Protein AF-A0A3D2H2Y2-F1 (afdb_monomer_lite)

Sequence (160 aa):
MCLQKIGCVFAGQPSNDTDIKQGVMMSDGAELDCRCKRDLRDRLNIVAAAEAHVVWKNRLGSHVHGVSHEPLGAALLGQDGVCQLGGLINGAAFAIFRDMEEFWQLNEAHQKFHQLASVVIEKLKGGDVSGAEALFENEYSLACRDVIQSLSAINRQLQG

Secondary structure (DSSP, 8-state):
----------------------------TTHHHHHHHHHHHHHS-HHHHHHHHHHHHHHHHHHHTTS--S---TTTSS-TTTSHHHHHHTSGGGGGGTTSHHHHHHHHHHHHHHHHHHHHHHHHHTT-HHHHHHHIIIIIHHHHHHHHHHHHHHHHHTT-

pLDDT: mean 72.52, std 20.53, range [30.39, 97.38]

Radius of gyration: 28.93 Å; chains: 1; bounding box: 55×53×90 Å

Structure (mmCIF, N/CA/C/O backbone):
data_AF-A0A3D2H2Y2-F1
#
_entry.id   AF-A0A3D2H2Y2-F1
#
loop_
_atom_site.group_PDB
_atom_site.id
_atom_site.type_symbol
_atom_site.label_atom_id
_atom_site.label_alt_id
_atom_site.label_comp_id
_atom_site.label_asym_id
_atom_site.label_entity_id
_atom_site.label_seq_id
_atom_site.pdbx_PDB_ins_code
_atom_site.Cartn_x
_atom_site.Cartn_y
_atom_site.Cartn_z
_atom_site.occupancy
_atom_site.B_iso_or_equiv
_atom_site.auth_seq_id
_atom_site.auth_comp_id
_atom_site.auth_asym_id
_atom_site.auth_atom_id
_atom_site.pdbx_PDB_model_num
ATOM 1 N N . MET A 1 1 ? 9.015 -40.739 -64.723 1.00 38.78 1 MET A N 1
ATOM 2 C CA . MET A 1 1 ? 8.799 -39.789 -65.838 1.00 38.78 1 MET A CA 1
ATOM 3 C C . MET A 1 1 ? 9.359 -38.455 -65.353 1.00 38.78 1 MET A C 1
ATOM 5 O O . MET A 1 1 ? 8.806 -37.915 -64.412 1.00 38.78 1 MET A O 1
ATOM 9 N N . CYS A 1 2 ? 10.597 -38.057 -65.681 1.00 34.78 2 CYS A N 1
ATOM 10 C CA . CYS A 1 2 ? 11.064 -37.572 -66.999 1.00 34.78 2 CYS A CA 1
ATOM 11 C C . CYS A 1 2 ? 10.054 -36.593 -67.603 1.00 34.78 2 CYS A C 1
ATOM 13 O O . CYS A 1 2 ? 8.898 -36.966 -67.732 1.00 34.78 2 CYS A O 1
ATOM 15 N N . LEU A 1 3 ? 10.375 -35.402 -68.088 1.00 39.38 3 LEU A N 1
ATOM 16 C CA . LEU A 1 3 ? 11.578 -34.577 -68.263 1.00 39.38 3 LEU A CA 1
ATOM 17 C C . LEU A 1 3 ? 11.005 -33.365 -69.033 1.00 39.38 3 LEU A C 1
ATOM 19 O O . LEU A 1 3 ? 10.163 -33.596 -69.892 1.00 39.38 3 LEU A O 1
ATOM 23 N N . GLN A 1 4 ? 11.454 -32.131 -68.796 1.00 43.22 4 GLN A N 1
ATOM 24 C CA . GLN A 1 4 ? 11.887 -31.253 -69.898 1.00 43.22 4 GLN A CA 1
ATOM 25 C C . GLN A 1 4 ? 12.622 -30.025 -69.335 1.00 43.22 4 GLN A C 1
ATOM 27 O O . GLN A 1 4 ? 12.062 -29.199 -68.621 1.00 43.22 4 GLN A O 1
ATOM 32 N N . LYS A 1 5 ? 13.914 -29.964 -69.669 1.00 48.03 5 LYS A N 1
ATOM 33 C CA . LYS A 1 5 ? 14.848 -28.829 -69.564 1.00 48.03 5 LYS A CA 1
ATOM 34 C C . LYS A 1 5 ? 14.459 -27.737 -70.589 1.00 48.03 5 LYS A C 1
ATOM 36 O O . LYS A 1 5 ? 13.735 -28.038 -71.531 1.00 48.03 5 LYS A O 1
ATOM 41 N N . ILE A 1 6 ? 14.931 -26.490 -70.502 1.00 49.28 6 ILE A N 1
ATOM 42 C CA . ILE A 1 6 ? 16.157 -25.915 -71.129 1.00 49.28 6 ILE A CA 1
ATOM 43 C C . ILE A 1 6 ? 15.984 -24.376 -70.955 1.00 49.28 6 ILE A C 1
ATOM 45 O O . ILE A 1 6 ? 14.861 -23.906 -71.079 1.00 49.28 6 ILE A O 1
ATOM 49 N N . GLY A 1 7 ? 16.972 -23.516 -70.682 1.00 36.88 7 GLY A N 1
ATOM 50 C CA . GLY A 1 7 ? 18.423 -23.672 -70.677 1.00 36.88 7 GLY A CA 1
ATOM 51 C C . GLY A 1 7 ? 19.162 -22.425 -70.155 1.00 36.88 7 GLY A C 1
ATOM 52 O O . GLY A 1 7 ? 18.562 -21.392 -69.870 1.00 36.88 7 GLY A O 1
ATOM 53 N N . CYS A 1 8 ? 20.483 -22.571 -70.038 1.00 40.69 8 CYS A N 1
ATOM 54 C CA . CYS A 1 8 ? 21.465 -21.536 -69.702 1.00 40.69 8 CYS A CA 1
ATOM 55 C C . CYS A 1 8 ? 22.209 -21.062 -70.961 1.00 40.69 8 CYS A C 1
ATOM 57 O O . CYS A 1 8 ? 22.579 -21.925 -71.751 1.00 40.69 8 CYS A O 1
ATOM 59 N N . VAL A 1 9 ? 22.550 -19.765 -71.050 1.00 42.94 9 VAL A N 1
ATOM 60 C CA . VAL A 1 9 ? 23.753 -19.171 -71.703 1.00 42.94 9 VAL A CA 1
ATOM 61 C C . VAL A 1 9 ? 23.988 -17.800 -71.013 1.00 42.94 9 VAL A C 1
ATOM 63 O O . VAL A 1 9 ? 23.047 -17.019 -70.952 1.00 42.94 9 VAL A O 1
ATOM 66 N N . PHE A 1 10 ? 25.038 -17.601 -70.187 1.00 38.69 10 PHE A N 1
ATOM 67 C CA . PHE A 1 10 ? 26.347 -16.928 -70.457 1.00 38.69 10 PHE A CA 1
ATOM 68 C C . PHE A 1 10 ? 26.226 -15.525 -71.117 1.00 38.69 10 PHE A C 1
ATOM 70 O O . PHE A 1 10 ? 25.443 -15.371 -72.037 1.00 38.69 10 PHE A O 1
ATOM 77 N N . ALA A 1 11 ? 26.950 -14.445 -70.790 1.00 36.09 11 ALA A N 1
ATOM 78 C CA . ALA A 1 11 ? 28.206 -14.206 -70.071 1.00 36.09 11 ALA A CA 1
ATOM 79 C C . ALA A 1 11 ? 28.320 -12.700 -69.700 1.00 36.09 11 ALA A C 1
ATOM 81 O O . ALA A 1 11 ? 27.721 -11.868 -70.378 1.00 36.09 11 ALA A O 1
ATOM 82 N N . GLY A 1 12 ? 29.150 -1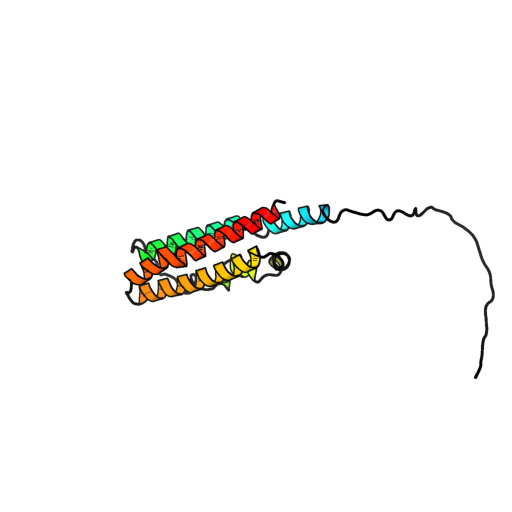2.343 -68.707 1.00 34.41 12 GLY A N 1
ATOM 83 C CA . GLY A 1 12 ? 29.599 -10.956 -68.482 1.00 34.41 12 GLY A CA 1
ATOM 84 C C . GLY A 1 12 ? 30.130 -10.673 -67.068 1.00 34.41 12 GLY A C 1
ATOM 85 O O . GLY A 1 12 ? 29.375 -10.266 -66.196 1.00 34.41 12 GLY A O 1
ATOM 86 N N . GLN A 1 13 ? 31.428 -10.891 -66.842 1.00 36.97 13 GLN A N 1
ATOM 87 C CA . GLN A 1 13 ? 32.230 -10.323 -65.732 1.00 36.97 13 GLN A CA 1
ATOM 88 C C . GLN A 1 13 ? 32.978 -9.063 -66.263 1.00 36.97 13 GLN A C 1
ATOM 90 O O . GLN A 1 13 ? 32.945 -8.896 -67.486 1.00 36.97 13 GLN A O 1
ATOM 95 N N . PRO A 1 14 ? 33.725 -8.232 -65.482 1.00 45.22 14 PRO A N 1
ATOM 96 C CA . PRO A 1 14 ? 34.098 -8.325 -64.058 1.00 45.22 14 PRO A CA 1
ATOM 97 C C . PRO A 1 14 ? 34.037 -7.001 -63.232 1.00 45.22 14 PRO A C 1
ATOM 99 O O . PRO A 1 14 ? 33.798 -5.914 -63.748 1.00 45.22 14 PRO A O 1
ATOM 102 N N . SER A 1 15 ? 34.367 -7.159 -61.939 1.00 36.06 15 SER A N 1
ATOM 103 C CA . SER A 1 15 ? 35.079 -6.238 -61.024 1.00 36.06 15 SER A CA 1
ATOM 104 C C . SER A 1 15 ? 34.441 -4.906 -60.600 1.00 36.06 15 SER A C 1
ATOM 106 O O . SER A 1 15 ? 34.405 -3.949 -61.366 1.00 36.06 15 SER A O 1
ATOM 108 N N . ASN A 1 16 ? 34.170 -4.780 -59.295 1.00 35.84 16 ASN A N 1
ATOM 109 C CA . ASN A 1 16 ? 35.047 -3.937 -58.481 1.00 35.84 16 ASN A CA 1
ATOM 110 C C . ASN A 1 16 ? 35.111 -4.432 -57.027 1.00 35.84 16 ASN A C 1
ATOM 112 O O . ASN A 1 16 ? 34.087 -4.621 -56.372 1.00 35.84 16 ASN A O 1
ATOM 116 N N . ASP A 1 17 ? 36.339 -4.658 -56.574 1.00 38.69 17 ASP A N 1
ATOM 117 C CA . ASP A 1 17 ? 36.738 -4.911 -55.198 1.00 38.69 17 ASP A CA 1
ATOM 118 C C . ASP A 1 17 ? 36.311 -3.774 -54.268 1.00 38.69 17 ASP A C 1
ATOM 120 O O . ASP A 1 17 ? 36.558 -2.602 -54.552 1.00 38.69 17 ASP A O 1
ATOM 124 N N . THR A 1 18 ? 35.750 -4.118 -53.110 1.00 42.97 18 THR A N 1
ATOM 125 C CA . THR A 1 18 ? 36.226 -3.589 -51.821 1.00 42.97 18 THR A CA 1
ATOM 126 C C . THR A 1 18 ? 35.620 -4.396 -50.672 1.00 42.97 18 THR A C 1
ATOM 128 O O . THR A 1 18 ? 34.465 -4.232 -50.298 1.00 42.97 18 THR A O 1
ATOM 131 N N . ASP A 1 19 ? 36.431 -5.318 -50.154 1.00 42.91 19 ASP A N 1
ATOM 132 C CA . ASP A 1 19 ? 36.718 -5.474 -48.722 1.00 42.91 19 ASP A CA 1
ATOM 133 C C . ASP A 1 19 ? 35.540 -5.217 -47.753 1.00 42.91 19 ASP A C 1
ATOM 135 O O . ASP A 1 19 ? 35.507 -4.223 -47.032 1.00 42.91 19 ASP A O 1
ATOM 139 N N . ILE A 1 20 ? 34.583 -6.147 -47.674 1.00 42.44 20 ILE A N 1
ATOM 140 C CA . ILE A 1 20 ? 33.762 -6.292 -46.463 1.00 42.44 20 ILE A CA 1
ATOM 141 C C . ILE A 1 20 ? 34.401 -7.414 -45.655 1.00 42.44 20 ILE A C 1
ATOM 143 O O . ILE A 1 20 ? 34.120 -8.598 -45.844 1.00 42.44 20 ILE A O 1
ATOM 147 N N . LYS A 1 21 ? 35.330 -7.022 -44.784 1.00 44.09 21 LYS A N 1
ATOM 148 C CA . LYS A 1 21 ? 35.936 -7.909 -43.797 1.00 44.09 21 LYS A CA 1
ATOM 149 C C . LYS A 1 21 ? 34.861 -8.636 -42.999 1.00 44.09 21 LYS A C 1
ATOM 151 O O . LYS A 1 21 ? 34.027 -8.024 -42.333 1.00 44.09 21 LYS A O 1
ATOM 156 N N . GLN A 1 22 ? 34.977 -9.959 -43.017 1.00 38.62 22 GLN A N 1
ATOM 157 C CA . GLN A 1 22 ? 34.516 -10.846 -41.962 1.00 38.62 22 GLN A CA 1
ATOM 158 C C . GLN A 1 22 ? 34.914 -10.264 -40.595 1.00 38.62 22 GLN A C 1
ATOM 160 O O . GLN A 1 22 ? 36.092 -10.028 -40.327 1.00 38.62 22 GLN A O 1
ATOM 165 N N . GLY A 1 23 ? 33.923 -10.066 -39.733 1.00 30.39 23 GLY A N 1
ATOM 166 C CA . GLY A 1 23 ? 34.104 -9.589 -38.369 1.00 30.39 23 GLY A CA 1
ATOM 167 C C . GLY A 1 23 ? 32.883 -9.904 -37.518 1.00 30.39 23 GLY A C 1
ATOM 168 O O . GLY A 1 23 ? 32.317 -9.016 -36.897 1.00 30.39 23 GLY A O 1
ATOM 169 N N . VAL A 1 24 ? 32.449 -11.167 -37.517 1.00 46.69 24 VAL A N 1
ATOM 170 C CA . VAL A 1 24 ? 31.639 -11.693 -36.412 1.00 46.69 24 VAL A CA 1
ATOM 171 C C . VAL A 1 24 ? 32.567 -11.770 -35.204 1.00 46.69 24 VAL A C 1
ATOM 173 O O . VAL A 1 24 ? 33.453 -12.620 -35.161 1.00 46.69 24 VAL A O 1
ATOM 176 N N . MET A 1 25 ? 32.377 -10.860 -34.253 1.00 32.41 25 MET A N 1
ATOM 177 C CA . MET A 1 25 ? 32.939 -10.928 -32.908 1.00 32.41 25 MET A CA 1
ATOM 178 C C . MET A 1 25 ? 31.830 -10.552 -31.926 1.00 32.41 25 MET A C 1
ATOM 180 O O . MET A 1 25 ? 31.071 -9.609 -32.134 1.00 32.41 25 MET A O 1
ATOM 184 N N . MET A 1 26 ? 31.710 -11.391 -30.910 1.00 41.56 26 MET A N 1
ATOM 185 C CA . MET A 1 26 ? 30.670 -11.429 -29.898 1.00 41.56 26 MET A CA 1
ATOM 186 C C . MET A 1 26 ? 30.798 -10.293 -28.878 1.00 41.56 26 MET A C 1
ATOM 188 O O . MET A 1 26 ? 31.902 -9.835 -28.597 1.00 41.56 26 MET A O 1
ATOM 192 N N . SER A 1 27 ? 29.671 -10.068 -28.196 1.00 46.09 27 SER A N 1
ATOM 193 C CA . SER A 1 27 ? 29.534 -9.518 -26.837 1.00 46.09 27 SER A CA 1
ATOM 194 C C . SER A 1 27 ? 29.383 -8.003 -26.753 1.00 46.09 27 SER A C 1
ATOM 196 O O . SER A 1 27 ? 30.378 -7.309 -26.726 1.00 46.09 27 SER A O 1
ATOM 198 N N . ASP A 1 28 ? 28.133 -7.538 -26.642 1.00 40.00 28 ASP A N 1
ATOM 199 C CA . ASP A 1 28 ? 27.751 -6.345 -25.859 1.00 40.00 28 ASP A CA 1
ATOM 200 C C . ASP A 1 28 ? 26.249 -6.385 -25.506 1.00 40.00 28 ASP A C 1
ATOM 202 O O . ASP A 1 28 ? 25.503 -5.413 -25.609 1.00 40.00 28 ASP A O 1
ATOM 206 N N . GLY A 1 29 ? 25.772 -7.557 -25.068 1.00 42.25 29 GLY A N 1
ATOM 207 C CA . GLY A 1 29 ? 24.424 -7.696 -24.500 1.00 42.25 29 GLY A CA 1
ATOM 208 C C . GLY A 1 29 ? 24.262 -6.977 -23.154 1.00 42.25 29 GLY A C 1
ATOM 209 O O . GLY A 1 29 ? 23.142 -6.684 -22.754 1.00 42.25 29 GLY A O 1
ATOM 210 N N . ALA A 1 30 ? 25.370 -6.655 -22.479 1.00 47.44 30 ALA A N 1
ATOM 211 C CA . ALA A 1 30 ? 25.371 -5.977 -21.186 1.00 47.44 30 ALA A CA 1
ATOM 212 C C . ALA A 1 30 ? 25.256 -4.443 -21.300 1.00 47.44 30 ALA A C 1
ATOM 214 O O . ALA A 1 30 ? 24.685 -3.807 -20.423 1.00 47.44 30 ALA A O 1
ATOM 215 N N . GLU A 1 31 ? 25.741 -3.815 -22.379 1.00 37.50 31 GLU A N 1
ATOM 216 C CA . GLU A 1 31 ? 25.807 -2.342 -22.443 1.00 37.50 31 GLU A CA 1
ATOM 217 C C . GLU A 1 31 ? 24.516 -1.677 -22.968 1.00 37.50 31 GLU A C 1
ATOM 219 O O . GLU A 1 31 ? 24.241 -0.501 -22.698 1.00 37.50 31 GLU A O 1
ATOM 224 N N . LEU A 1 32 ? 23.684 -2.438 -23.685 1.00 44.94 32 LEU A N 1
ATOM 225 C CA . LEU A 1 32 ? 22.310 -2.055 -24.034 1.00 44.94 32 LEU A CA 1
ATOM 226 C C . LEU A 1 32 ? 21.349 -2.218 -22.837 1.00 44.94 32 LEU A C 1
ATOM 228 O O . LEU A 1 32 ? 20.362 -1.487 -22.738 1.00 44.94 32 LEU A O 1
ATOM 232 N N . ASP A 1 33 ? 21.681 -3.109 -21.897 1.00 53.53 33 ASP A N 1
ATOM 233 C CA . ASP A 1 33 ? 20.903 -3.419 -20.693 1.00 53.53 33 ASP A CA 1
ATOM 234 C C . ASP A 1 33 ? 20.966 -2.278 -19.650 1.00 53.53 33 ASP A C 1
ATOM 236 O O . ASP A 1 33 ? 19.932 -1.792 -19.188 1.00 53.53 33 ASP A O 1
ATOM 240 N N . CYS A 1 34 ? 22.154 -1.720 -19.369 1.00 57.31 34 CYS A N 1
ATOM 241 C CA . CYS A 1 34 ? 22.330 -0.671 -18.347 1.00 57.31 34 CYS A CA 1
ATOM 242 C C . CYS A 1 34 ? 21.632 0.668 -18.674 1.00 57.31 34 CYS A C 1
ATOM 244 O O . CYS A 1 34 ? 21.159 1.368 -17.772 1.00 57.31 34 CYS A O 1
ATOM 246 N N . ARG A 1 35 ? 21.577 1.062 -19.958 1.00 58.50 35 ARG A N 1
ATOM 247 C CA . ARG A 1 35 ? 20.928 2.319 -20.396 1.00 58.50 35 ARG A CA 1
ATOM 248 C C . ARG A 1 35 ? 19.404 2.216 -20.352 1.00 58.50 35 ARG A C 1
ATOM 250 O O . ARG A 1 35 ? 18.752 3.129 -19.854 1.00 58.50 35 ARG A O 1
ATOM 257 N N . CYS A 1 36 ? 18.851 1.087 -20.796 1.00 65.00 36 CYS A N 1
ATOM 258 C CA . CYS A 1 36 ? 17.417 0.815 -20.734 1.00 65.00 36 CYS A CA 1
ATOM 259 C C . CYS A 1 36 ? 16.921 0.781 -19.278 1.00 65.00 36 CYS A C 1
ATOM 261 O O . CYS A 1 36 ? 15.944 1.450 -18.943 1.00 65.00 36 CYS A O 1
ATOM 263 N N . LYS A 1 37 ? 17.648 0.088 -18.387 1.00 61.81 37 LYS A N 1
ATOM 264 C CA . LYS A 1 37 ? 17.343 0.006 -16.948 1.00 61.81 37 LYS A CA 1
ATOM 265 C C . LYS A 1 37 ? 17.284 1.371 -16.259 1.00 61.81 37 LYS A C 1
ATOM 267 O O . LYS A 1 37 ? 16.382 1.611 -15.457 1.00 61.81 37 LYS A O 1
ATOM 272 N N . ARG A 1 38 ? 18.208 2.283 -16.582 1.00 63.03 38 ARG A N 1
ATOM 27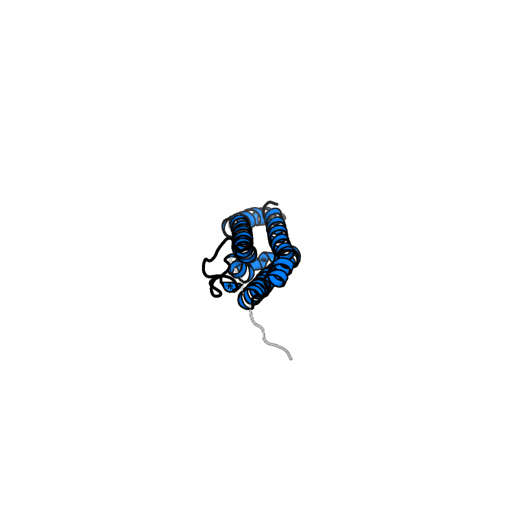3 C CA . ARG A 1 38 ? 18.235 3.637 -16.003 1.00 63.03 38 ARG A CA 1
ATOM 274 C C . ARG A 1 38 ? 17.051 4.488 -16.464 1.00 63.03 38 ARG A C 1
ATOM 276 O O . ARG A 1 38 ? 16.395 5.099 -15.626 1.00 63.03 38 ARG A O 1
ATOM 283 N N . ASP A 1 39 ? 16.735 4.467 -17.756 1.00 65.38 39 ASP A N 1
ATOM 284 C CA . ASP A 1 39 ? 15.566 5.168 -18.300 1.00 65.38 39 ASP A CA 1
ATOM 285 C C . ASP A 1 39 ? 14.252 4.587 -17.757 1.00 65.38 39 ASP A C 1
ATOM 287 O O . ASP A 1 39 ? 13.303 5.323 -17.481 1.00 65.38 39 ASP A O 1
ATOM 291 N N . LEU A 1 40 ? 14.191 3.266 -17.565 1.00 66.62 40 LEU A N 1
ATOM 292 C CA . LEU A 1 40 ? 13.071 2.593 -16.912 1.00 66.62 40 LEU A CA 1
ATOM 293 C C . LEU A 1 40 ? 12.933 3.019 -15.455 1.00 66.62 40 LEU A C 1
ATOM 295 O O . LEU A 1 40 ? 11.826 3.332 -15.045 1.00 66.62 40 LEU A O 1
ATOM 299 N N . ARG A 1 41 ? 14.024 3.103 -14.692 1.00 67.38 41 ARG A N 1
ATOM 300 C CA . ARG A 1 41 ? 14.009 3.617 -13.315 1.00 67.38 41 ARG A CA 1
ATOM 301 C C . ARG A 1 41 ? 13.530 5.066 -13.248 1.00 67.38 41 ARG A C 1
ATOM 303 O O . ARG A 1 41 ? 12.756 5.411 -12.370 1.00 67.38 41 ARG A O 1
ATOM 310 N N . ASP A 1 42 ? 13.963 5.925 -14.161 1.00 65.31 42 ASP A N 1
ATOM 311 C CA . ASP A 1 42 ? 13.559 7.334 -14.118 1.00 65.31 42 ASP A CA 1
ATOM 312 C C . ASP A 1 42 ? 12.083 7.509 -14.542 1.00 65.31 42 ASP A C 1
ATOM 314 O O . ASP A 1 42 ? 11.389 8.398 -14.049 1.00 65.31 42 ASP A O 1
ATOM 318 N N . ARG A 1 43 ? 11.559 6.609 -15.391 1.00 64.81 43 ARG A N 1
ATOM 319 C CA . ARG A 1 43 ? 10.122 6.515 -15.724 1.00 64.81 43 ARG A CA 1
ATOM 320 C C . ARG A 1 43 ? 9.291 5.875 -14.610 1.00 64.81 43 ARG A C 1
ATOM 322 O O . ARG A 1 43 ? 8.143 6.261 -14.395 1.00 64.81 43 ARG A O 1
ATOM 329 N N . LEU A 1 44 ? 9.852 4.886 -13.924 1.00 68.31 44 LEU A N 1
ATOM 330 C CA . LEU A 1 44 ? 9.257 4.169 -12.806 1.00 68.31 44 LEU A CA 1
ATOM 331 C C . LEU A 1 44 ? 9.770 4.809 -11.526 1.00 68.31 44 LEU A C 1
ATOM 333 O O . LEU A 1 44 ? 10.740 4.337 -10.947 1.00 68.31 44 LEU A O 1
ATOM 337 N N . ASN A 1 45 ? 9.139 5.891 -11.075 1.00 78.12 45 ASN A N 1
ATOM 338 C CA . ASN A 1 45 ? 9.546 6.546 -9.835 1.00 78.12 45 ASN A CA 1
ATOM 339 C C . ASN A 1 45 ? 9.242 5.648 -8.611 1.00 78.12 45 ASN A C 1
ATOM 341 O O . ASN A 1 45 ? 8.257 5.837 -7.900 1.00 78.12 45 ASN A O 1
ATOM 345 N N . ILE A 1 46 ? 10.087 4.634 -8.397 1.00 79.31 46 ILE A N 1
ATOM 346 C CA . ILE A 1 46 ? 9.959 3.594 -7.369 1.00 79.31 46 ILE A CA 1
ATOM 347 C C . ILE A 1 46 ? 10.051 4.216 -5.976 1.00 79.31 46 ILE A C 1
ATOM 349 O O . ILE A 1 46 ? 9.346 3.791 -5.062 1.00 79.31 46 ILE A O 1
ATOM 353 N N . VAL A 1 47 ? 10.879 5.253 -5.825 1.00 82.94 47 VAL A N 1
ATOM 354 C CA . VAL A 1 47 ? 10.994 6.013 -4.577 1.00 82.94 47 VAL A CA 1
ATOM 355 C C . VAL A 1 47 ? 9.665 6.694 -4.258 1.00 82.94 47 VAL A C 1
ATOM 357 O O . VAL A 1 47 ? 9.129 6.476 -3.175 1.00 82.94 47 VAL A O 1
ATOM 360 N N . ALA A 1 48 ? 9.069 7.411 -5.216 1.00 82.56 48 ALA A N 1
ATOM 361 C CA . ALA A 1 48 ? 7.758 8.026 -5.013 1.00 82.56 48 ALA A CA 1
ATOM 362 C C . ALA A 1 48 ? 6.658 6.987 -4.747 1.00 82.56 48 ALA A C 1
ATOM 364 O O . ALA A 1 48 ? 5.768 7.232 -3.935 1.00 82.56 48 ALA A O 1
ATOM 365 N N . ALA A 1 49 ? 6.726 5.809 -5.379 1.00 83.81 49 ALA A N 1
ATOM 366 C CA . ALA A 1 49 ? 5.797 4.722 -5.089 1.00 83.81 49 ALA A CA 1
ATOM 367 C C . ALA A 1 49 ? 5.920 4.249 -3.629 1.00 83.81 49 ALA A C 1
ATOM 369 O O . ALA A 1 49 ? 4.902 4.107 -2.952 1.00 83.81 49 ALA A O 1
ATOM 370 N N . ALA A 1 50 ? 7.137 4.054 -3.115 1.00 87.00 50 ALA A N 1
ATOM 371 C CA . ALA A 1 50 ? 7.356 3.670 -1.720 1.00 87.00 50 ALA A CA 1
ATOM 372 C C . ALA A 1 50 ? 6.877 4.761 -0.744 1.00 87.00 50 ALA A C 1
ATOM 374 O O . ALA A 1 50 ? 6.162 4.467 0.215 1.00 87.00 50 ALA A O 1
ATOM 375 N N . GLU A 1 51 ? 7.203 6.026 -1.018 1.00 86.56 51 GLU A N 1
ATOM 376 C CA . GLU A 1 51 ? 6.760 7.173 -0.218 1.00 86.56 51 GLU A CA 1
ATOM 377 C C . GLU A 1 51 ? 5.233 7.279 -0.166 1.00 86.56 51 GLU A C 1
ATOM 379 O O . GLU A 1 51 ? 4.662 7.472 0.910 1.00 86.56 51 GLU A O 1
ATOM 384 N N . ALA A 1 52 ? 4.553 7.080 -1.299 1.00 85.00 52 ALA A N 1
ATOM 385 C CA . ALA A 1 52 ? 3.096 7.105 -1.364 1.00 85.00 52 ALA A CA 1
ATOM 386 C C . ALA A 1 52 ? 2.453 6.064 -0.431 1.00 85.00 52 ALA A C 1
ATOM 388 O O . ALA A 1 52 ? 1.474 6.383 0.247 1.00 85.00 52 ALA A O 1
ATOM 389 N N . HIS A 1 53 ? 3.027 4.858 -0.328 1.00 87.50 53 HIS A N 1
ATOM 390 C CA . HIS A 1 53 ? 2.529 3.802 0.565 1.00 87.50 53 HIS A CA 1
ATOM 391 C C . HIS A 1 53 ? 2.766 4.128 2.045 1.00 87.50 53 HIS A C 1
ATOM 393 O O . HIS A 1 53 ? 1.896 3.867 2.879 1.00 87.50 53 HIS A O 1
ATOM 399 N N . VAL A 1 54 ? 3.899 4.754 2.385 1.00 89.75 54 VAL A N 1
ATOM 400 C CA . VAL A 1 54 ? 4.166 5.232 3.754 1.00 89.75 54 VAL A CA 1
ATOM 401 C C . VAL A 1 54 ? 3.179 6.332 4.146 1.00 89.75 54 VAL A C 1
ATOM 403 O O . VAL A 1 54 ? 2.578 6.270 5.220 1.00 89.75 54 VAL A O 1
ATOM 406 N N . VAL A 1 55 ? 2.958 7.314 3.266 1.00 87.50 55 VAL A N 1
ATOM 407 C CA . VAL A 1 55 ? 1.968 8.382 3.481 1.00 87.50 55 VAL A CA 1
ATOM 408 C C . VAL A 1 55 ? 0.580 7.787 3.697 1.00 87.50 55 VAL A C 1
ATOM 410 O O . VAL A 1 55 ? -0.138 8.199 4.608 1.00 87.50 55 VAL A O 1
ATOM 413 N N . TRP A 1 56 ? 0.215 6.783 2.903 1.00 85.88 56 TRP A N 1
ATOM 414 C CA . TRP A 1 56 ? -1.042 6.059 3.050 1.00 85.88 56 TRP A CA 1
ATOM 415 C C . TRP A 1 56 ? -1.189 5.363 4.395 1.00 85.88 56 TRP A C 1
ATOM 417 O O . TRP A 1 56 ? -2.213 5.523 5.061 1.00 85.88 56 TRP A O 1
ATOM 427 N N . LYS A 1 57 ? -0.165 4.617 4.817 1.00 89.56 57 LYS A N 1
ATOM 428 C CA . LYS A 1 57 ? -0.161 3.957 6.122 1.00 89.56 57 LYS A CA 1
ATOM 429 C C . LYS A 1 57 ? -0.362 4.971 7.247 1.00 89.56 57 LYS A C 1
ATOM 431 O O . LYS A 1 57 ? -1.185 4.734 8.125 1.00 89.56 57 LYS A O 1
ATOM 436 N N . ASN A 1 58 ? 0.336 6.103 7.197 1.00 89.75 58 ASN A N 1
ATOM 437 C CA . ASN A 1 58 ? 0.231 7.142 8.223 1.00 89.75 58 ASN A CA 1
ATOM 438 C C . ASN A 1 58 ? -1.162 7.785 8.260 1.00 89.75 58 ASN A C 1
ATOM 440 O O . ASN A 1 58 ? -1.707 8.012 9.342 1.00 89.75 58 ASN A O 1
ATOM 444 N N . ARG A 1 59 ? -1.763 8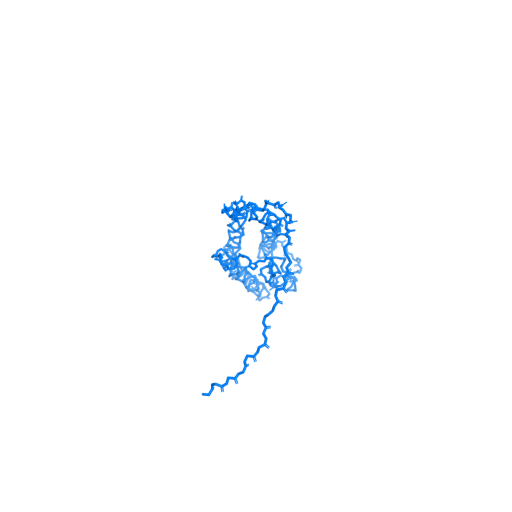.042 7.090 1.00 86.50 59 ARG A N 1
ATOM 445 C CA . ARG A 1 59 ? -3.145 8.535 7.004 1.00 86.50 59 ARG A CA 1
ATOM 446 C C . ARG A 1 59 ? -4.115 7.547 7.632 1.00 86.50 59 ARG A C 1
ATOM 448 O O . ARG A 1 59 ? -4.849 7.933 8.533 1.00 86.50 59 ARG A O 1
ATOM 455 N N . LEU A 1 60 ? -4.073 6.275 7.229 1.00 88.12 60 LEU A N 1
ATOM 456 C CA . LEU A 1 60 ? -4.956 5.257 7.800 1.00 88.12 60 LEU A CA 1
ATOM 457 C C . LEU A 1 60 ? -4.741 5.099 9.315 1.00 88.12 60 LEU A C 1
ATOM 459 O O . LEU A 1 60 ? -5.716 5.034 10.053 1.00 88.12 60 LEU A O 1
ATOM 463 N N . GLY A 1 61 ? -3.494 5.138 9.791 1.00 90.88 61 GLY A N 1
ATOM 464 C CA . GLY A 1 61 ? -3.188 5.108 11.225 1.00 90.88 61 GLY A CA 1
ATOM 465 C C . GLY A 1 61 ? -3.774 6.296 11.990 1.00 90.88 61 GLY A C 1
ATOM 466 O O . GLY A 1 61 ? -4.304 6.128 13.082 1.00 90.88 61 GLY A O 1
ATOM 467 N N . SER A 1 62 ? -3.777 7.490 11.392 1.00 89.50 62 SER A N 1
ATOM 468 C CA . SER A 1 62 ? -4.409 8.673 11.996 1.00 89.50 62 SER A CA 1
ATOM 469 C C . SER A 1 62 ? -5.919 8.489 12.188 1.00 89.50 62 SER A C 1
ATOM 471 O O . SER A 1 62 ? -6.472 9.004 13.157 1.00 89.50 62 SER A O 1
ATOM 473 N N . HIS A 1 63 ? -6.580 7.741 11.299 1.00 87.88 63 HIS A N 1
ATOM 474 C CA . HIS A 1 63 ? -7.994 7.367 11.444 1.00 87.88 63 HIS A CA 1
ATOM 475 C C . HIS A 1 63 ? -8.205 6.300 12.509 1.00 87.88 63 HIS A C 1
ATOM 477 O O . HIS A 1 63 ? -9.102 6.432 13.336 1.00 87.88 63 HIS A O 1
ATOM 483 N N . VAL A 1 64 ? -7.356 5.271 12.514 1.00 89.88 64 VAL A N 1
ATOM 484 C CA . VAL A 1 64 ? -7.404 4.179 13.497 1.00 89.88 64 VAL A CA 1
ATOM 485 C C . VAL A 1 64 ? -7.269 4.712 14.923 1.00 89.88 64 VAL A C 1
ATOM 487 O O . VAL A 1 64 ? -8.068 4.357 15.782 1.00 89.88 64 VAL A O 1
ATOM 490 N N . HIS A 1 65 ? -6.324 5.623 15.160 1.00 90.25 65 HIS A N 1
ATOM 491 C CA . HIS A 1 65 ? -6.088 6.199 16.487 1.00 90.25 65 HIS A CA 1
ATOM 492 C C . HIS A 1 65 ? -6.967 7.429 16.793 1.00 90.25 65 HIS A C 1
ATOM 494 O O . HIS A 1 65 ? -6.751 8.101 17.801 1.00 90.25 65 HIS A O 1
ATOM 500 N N . GLY A 1 66 ? -7.935 7.764 15.930 1.00 84.00 66 GLY A N 1
ATOM 501 C CA . GLY A 1 66 ? -8.876 8.871 16.153 1.00 84.00 66 GLY A CA 1
ATOM 502 C C . GLY A 1 66 ? -8.250 10.272 16.147 1.00 84.00 66 GLY A C 1
ATOM 503 O O . GLY A 1 66 ? -8.831 11.206 16.691 1.00 84.00 66 GLY A O 1
ATOM 504 N N . VAL A 1 67 ? -7.066 10.431 15.548 1.00 83.75 67 VAL A N 1
ATOM 505 C CA . VAL A 1 67 ? -6.365 11.722 15.412 1.00 83.75 67 VAL A CA 1
ATOM 506 C C . VAL A 1 67 ? -6.944 12.545 14.258 1.00 83.75 67 VAL A C 1
ATOM 508 O O . VAL A 1 67 ? -6.935 13.774 14.302 1.00 83.75 67 VAL A O 1
ATOM 511 N N . SER A 1 68 ? -7.452 11.874 13.222 1.00 75.88 68 SER A N 1
ATOM 512 C CA . SER A 1 68 ? -8.066 12.504 12.055 1.00 75.88 68 SER A CA 1
ATOM 513 C C . SER A 1 68 ? -9.529 12.095 11.908 1.00 75.88 68 SER A C 1
ATOM 515 O O . SER A 1 68 ? -9.887 10.940 12.116 1.00 75.88 68 SER A O 1
ATOM 517 N N . HIS A 1 69 ? -10.359 13.056 11.502 1.00 67.06 69 HIS A N 1
ATOM 518 C CA . HIS A 1 69 ? -11.764 12.857 11.129 1.00 67.06 69 HIS A CA 1
ATOM 519 C C . HIS A 1 69 ? -12.027 13.231 9.665 1.00 67.06 69 HIS A C 1
ATOM 521 O O . HIS A 1 69 ? -13.183 13.383 9.264 1.00 67.06 69 HIS A O 1
ATOM 527 N N . GLU A 1 70 ? -10.973 13.435 8.861 1.00 69.75 70 GLU A N 1
ATOM 528 C CA . GLU A 1 70 ? -11.162 13.628 7.422 1.00 69.75 70 GLU A CA 1
ATOM 529 C C . GLU A 1 70 ? -11.942 12.427 6.850 1.00 69.75 70 GLU A C 1
ATOM 531 O O . GLU A 1 70 ? -11.738 11.294 7.285 1.00 69.75 70 GLU A O 1
ATOM 536 N N . PRO A 1 71 ? -12.871 12.614 5.904 1.00 64.19 71 PRO A N 1
ATOM 537 C CA . PRO A 1 71 ? -13.562 11.475 5.327 1.00 64.19 71 PRO A CA 1
ATOM 538 C C . PRO A 1 7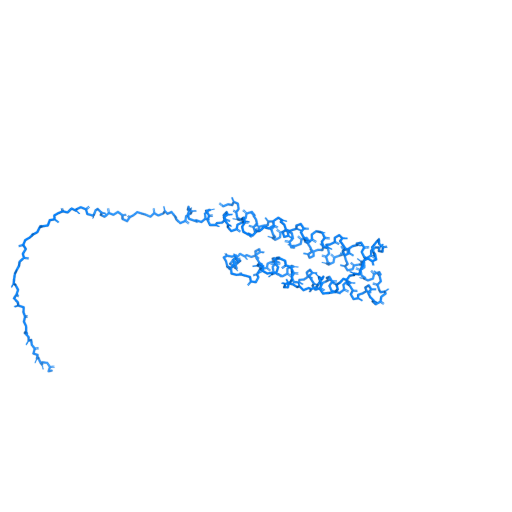1 ? -12.534 10.521 4.714 1.00 64.19 71 PRO A C 1
ATOM 540 O O . PRO A 1 71 ? -11.828 10.890 3.773 1.00 64.19 71 PRO A O 1
ATOM 543 N N . LEU A 1 72 ? -12.469 9.287 5.226 1.00 65.56 72 LEU A N 1
ATOM 544 C CA . LEU A 1 72 ? -11.824 8.169 4.544 1.00 65.56 72 LEU A CA 1
ATOM 545 C C . LEU A 1 72 ? -12.600 7.950 3.244 1.00 65.56 72 LEU A C 1
ATOM 547 O O . LEU A 1 72 ? -13.566 7.188 3.191 1.00 65.56 72 LEU A O 1
ATOM 551 N N . GLY A 1 73 ? -12.242 8.697 2.201 1.00 55.66 73 GLY A N 1
ATOM 552 C CA . GLY A 1 73 ? -12.849 8.579 0.889 1.00 55.66 73 GLY A CA 1
ATOM 553 C C . GLY A 1 73 ? -12.601 7.168 0.379 1.00 55.66 73 GLY A C 1
ATOM 554 O O . GLY A 1 73 ? -11.539 6.886 -0.168 1.00 55.66 73 GLY A O 1
ATOM 555 N N . ALA A 1 74 ? -13.579 6.278 0.552 1.00 47.09 74 ALA A N 1
ATOM 556 C CA . ALA A 1 74 ? -13.507 4.881 0.126 1.00 47.09 74 ALA A CA 1
ATOM 557 C C . ALA A 1 74 ? -13.167 4.741 -1.373 1.00 47.09 74 ALA A C 1
ATOM 559 O O . ALA A 1 74 ? -12.594 3.741 -1.791 1.00 47.09 74 ALA A O 1
ATOM 560 N N . ALA A 1 75 ? -13.456 5.775 -2.172 1.00 42.72 75 ALA A N 1
ATOM 561 C CA . ALA A 1 75 ? -13.119 5.852 -3.591 1.00 42.72 75 ALA A CA 1
ATOM 562 C C . ALA A 1 75 ? -11.627 6.110 -3.883 1.00 42.72 75 ALA A C 1
ATOM 564 O O . ALA A 1 75 ? -11.172 5.800 -4.979 1.00 42.72 75 ALA A O 1
ATOM 565 N N . LEU A 1 76 ? -10.860 6.653 -2.931 1.00 52.03 76 LEU A N 1
ATOM 566 C CA . LEU A 1 76 ? -9.433 6.946 -3.109 1.00 52.03 76 LEU A CA 1
ATOM 567 C C . LEU A 1 76 ? -8.527 5.943 -2.380 1.00 52.03 76 LEU A C 1
ATOM 569 O O . LEU A 1 76 ? -7.350 5.866 -2.704 1.00 52.03 76 LEU A O 1
ATOM 573 N N . LEU A 1 77 ? -9.063 5.185 -1.413 1.00 52.41 77 LEU A N 1
ATOM 574 C CA . LEU A 1 77 ? -8.282 4.427 -0.424 1.00 52.41 77 LEU A CA 1
ATOM 575 C C . LEU A 1 77 ? -8.308 2.893 -0.582 1.00 52.41 77 LEU A C 1
ATOM 577 O O . LEU A 1 77 ? -7.735 2.190 0.243 1.00 52.41 77 LEU A O 1
ATOM 581 N N . GLY A 1 78 ? -8.930 2.350 -1.632 1.00 46.09 78 GLY A N 1
ATOM 582 C CA . GLY A 1 78 ? -9.079 0.890 -1.774 1.00 46.09 78 GLY A CA 1
ATOM 583 C C . GLY A 1 78 ? -8.930 0.326 -3.182 1.00 46.09 78 GLY A C 1
ATOM 584 O O . GLY A 1 78 ? -9.047 -0.880 -3.361 1.00 46.09 78 GLY A O 1
ATOM 585 N N . GLN A 1 79 ? -8.690 1.158 -4.196 1.00 53.72 79 GLN A N 1
ATOM 586 C CA . GLN A 1 79 ? -8.587 0.664 -5.567 1.00 53.72 79 GLN A CA 1
ATOM 587 C C . GLN A 1 79 ? -7.122 0.511 -5.960 1.00 53.72 79 GLN A C 1
ATOM 589 O O . GLN A 1 79 ? -6.446 1.505 -6.227 1.00 53.72 79 GLN A O 1
ATOM 594 N N . ASP A 1 80 ? -6.673 -0.744 -6.060 1.00 48.94 80 ASP A N 1
ATOM 595 C CA . ASP A 1 80 ? -5.370 -1.129 -6.624 1.00 48.94 80 ASP A CA 1
ATOM 596 C C . ASP A 1 80 ? -5.071 -0.369 -7.932 1.00 48.94 80 ASP A C 1
ATOM 598 O O . ASP A 1 80 ? -3.946 0.057 -8.166 1.00 48.94 80 ASP A O 1
ATOM 602 N N . GLY A 1 81 ? -6.089 -0.133 -8.769 1.00 46.12 81 GLY A N 1
ATOM 603 C CA . GLY A 1 81 ? -5.956 0.562 -10.055 1.00 46.12 81 GLY A CA 1
ATOM 604 C C . GLY A 1 81 ? -5.793 2.088 -9.988 1.00 46.12 81 GLY A C 1
ATOM 605 O O . GLY A 1 81 ? -5.443 2.692 -10.998 1.00 46.12 81 GLY A O 1
ATOM 606 N N . VAL A 1 82 ? -6.039 2.719 -8.834 1.00 54.06 82 VAL A N 1
ATOM 607 C CA . VAL A 1 82 ? -5.873 4.175 -8.627 1.00 54.06 82 VAL A CA 1
ATOM 608 C C . VAL A 1 82 ? -4.504 4.494 -8.021 1.00 54.06 82 VAL A C 1
ATOM 610 O O . VAL A 1 82 ? -4.001 5.609 -8.166 1.00 54.06 82 VAL A O 1
ATOM 613 N N . CYS A 1 83 ? -3.860 3.514 -7.381 1.00 71.62 83 CYS A N 1
ATOM 614 C CA . CYS A 1 83 ? -2.480 3.653 -6.948 1.00 71.62 83 CYS A CA 1
ATOM 615 C C . CYS A 1 83 ? -1.570 3.772 -8.179 1.00 71.62 83 CYS A C 1
ATOM 617 O O . CYS A 1 83 ? -1.616 2.933 -9.082 1.00 71.62 83 CYS A O 1
ATOM 619 N N . GLN A 1 84 ? -0.705 4.794 -8.201 1.00 68.00 84 GLN A N 1
ATOM 620 C CA . GLN A 1 84 ? 0.294 4.967 -9.261 1.00 68.00 84 GLN A CA 1
ATOM 621 C C . GLN A 1 84 ? 1.098 3.676 -9.457 1.00 68.00 84 GLN A C 1
ATOM 623 O O . GLN A 1 84 ? 1.375 3.297 -10.589 1.00 68.00 84 GLN A O 1
ATOM 628 N N . LEU A 1 85 ? 1.398 2.958 -8.368 1.00 75.12 85 LEU A N 1
ATOM 629 C CA . LEU A 1 85 ? 2.091 1.677 -8.425 1.00 75.12 85 LEU A CA 1
ATOM 630 C C . LEU A 1 85 ? 1.258 0.570 -9.083 1.00 75.12 85 LEU A C 1
ATOM 632 O O . LEU A 1 85 ? 1.793 -0.149 -9.918 1.00 75.12 85 LEU A O 1
ATOM 636 N N . GLY A 1 86 ? -0.033 0.442 -8.781 1.00 70.81 86 GLY A N 1
ATOM 637 C CA . GLY A 1 86 ? -0.875 -0.581 -9.407 1.00 70.81 86 GLY A CA 1
ATOM 638 C C . GLY A 1 86 ? -1.057 -0.370 -10.913 1.00 70.81 86 GLY A C 1
ATOM 639 O O . GLY A 1 86 ? -1.065 -1.336 -11.679 1.00 70.81 86 GLY A O 1
ATOM 640 N N . GLY A 1 87 ? -1.100 0.887 -11.370 1.00 70.38 87 GLY A N 1
ATOM 641 C CA . GLY A 1 87 ? -1.037 1.214 -12.799 1.00 70.38 87 GLY A CA 1
ATOM 642 C C . GLY A 1 87 ? 0.292 0.806 -13.447 1.00 70.38 87 GLY A C 1
ATOM 643 O O . GLY A 1 87 ? 0.317 0.357 -14.593 1.00 70.38 87 GLY A O 1
ATOM 644 N N . LEU A 1 88 ? 1.396 0.907 -12.702 1.00 70.12 88 LEU A N 1
ATOM 645 C CA . LEU A 1 88 ? 2.716 0.479 -13.160 1.00 70.12 88 LEU A CA 1
ATOM 646 C C . LEU A 1 88 ? 2.859 -1.050 -13.185 1.00 70.12 88 LEU A C 1
ATOM 648 O O . LEU A 1 88 ? 3.306 -1.573 -14.201 1.00 70.12 88 LEU A O 1
ATOM 652 N N . ILE A 1 89 ? 2.433 -1.761 -12.133 1.00 73.06 89 ILE A N 1
ATOM 653 C CA . ILE A 1 89 ? 2.479 -3.234 -12.027 1.00 73.06 89 ILE A CA 1
ATOM 654 C C . ILE A 1 89 ? 1.692 -3.893 -13.169 1.00 73.06 89 ILE A C 1
ATOM 656 O O . ILE A 1 89 ? 2.157 -4.855 -13.781 1.00 73.06 89 ILE A O 1
ATOM 660 N N . ASN A 1 90 ? 0.517 -3.349 -13.495 1.00 69.31 90 ASN A N 1
ATOM 661 C CA . ASN A 1 90 ? -0.321 -3.851 -14.586 1.00 69.31 90 ASN A CA 1
ATOM 662 C C . ASN A 1 90 ? 0.115 -3.345 -15.975 1.00 69.31 90 ASN A C 1
ATOM 664 O O . ASN A 1 90 ? -0.387 -3.818 -16.996 1.00 69.31 90 ASN A O 1
ATOM 668 N N . GLY A 1 91 ? 1.040 -2.384 -16.028 1.00 69.44 91 GLY A N 1
ATOM 669 C CA . GLY A 1 91 ? 1.502 -1.740 -17.251 1.00 69.44 91 GLY A CA 1
ATOM 670 C C . GLY A 1 91 ? 2.615 -2.501 -17.977 1.00 69.44 91 GLY A C 1
ATOM 671 O O . GLY A 1 91 ? 3.367 -3.287 -17.400 1.00 69.44 91 GLY A O 1
ATOM 672 N N . ALA A 1 92 ? 2.781 -2.207 -19.270 1.00 63.31 92 ALA A N 1
ATOM 673 C CA . ALA A 1 92 ? 3.820 -2.813 -20.111 1.00 63.31 92 ALA A CA 1
ATOM 674 C C . ALA A 1 92 ? 5.255 -2.516 -19.627 1.00 63.31 92 ALA A C 1
ATOM 676 O O . ALA A 1 92 ? 6.162 -3.302 -19.882 1.00 63.31 92 ALA A O 1
ATOM 677 N N . ALA A 1 93 ? 5.459 -1.414 -18.895 1.00 63.84 93 ALA A N 1
ATOM 678 C CA . ALA A 1 93 ? 6.762 -1.019 -18.358 1.00 63.84 93 ALA A CA 1
ATOM 679 C C . ALA A 1 93 ? 7.318 -2.008 -17.318 1.00 63.84 93 ALA A C 1
ATOM 681 O O . ALA A 1 93 ? 8.531 -2.079 -17.146 1.00 63.84 93 ALA A O 1
ATOM 682 N N . PHE A 1 94 ? 6.452 -2.792 -16.666 1.00 68.81 94 PHE A N 1
ATOM 683 C CA . PHE A 1 94 ? 6.862 -3.819 -15.710 1.00 68.81 94 PHE A CA 1
ATOM 684 C C . PHE A 1 94 ? 6.974 -5.227 -16.315 1.00 68.81 94 PHE A C 1
ATOM 686 O O . PHE A 1 94 ? 7.357 -6.164 -15.619 1.00 68.81 94 PHE A O 1
ATOM 693 N N . ALA A 1 95 ? 6.692 -5.400 -17.614 1.00 71.50 95 ALA A N 1
ATOM 694 C CA . ALA A 1 95 ? 6.754 -6.708 -18.270 1.00 71.50 95 ALA A CA 1
ATOM 695 C C . ALA A 1 95 ? 8.149 -7.350 -18.180 1.00 71.50 95 ALA A C 1
ATOM 697 O O . ALA A 1 95 ? 8.249 -8.558 -17.996 1.00 71.50 95 ALA A O 1
ATOM 698 N N . ILE A 1 96 ? 9.204 -6.533 -18.230 1.00 72.75 96 ILE A N 1
ATOM 699 C CA . ILE A 1 96 ? 10.604 -6.968 -18.113 1.00 72.75 96 ILE A CA 1
ATOM 700 C C . ILE A 1 96 ? 10.964 -7.542 -16.735 1.00 72.75 96 ILE A C 1
ATOM 702 O O . ILE A 1 96 ? 11.980 -8.209 -16.594 1.00 72.75 96 ILE A O 1
ATOM 706 N N . PHE A 1 97 ? 10.146 -7.272 -15.718 1.00 75.62 97 PHE A N 1
ATOM 707 C CA . PHE A 1 97 ? 10.372 -7.714 -14.346 1.00 75.62 97 PHE A CA 1
ATOM 708 C C . PHE A 1 97 ? 9.561 -8.959 -14.000 1.00 75.62 97 PHE A C 1
ATOM 710 O O . PHE A 1 97 ? 9.725 -9.491 -12.911 1.00 75.62 97 PHE A O 1
ATOM 717 N N . ARG A 1 98 ? 8.698 -9.445 -14.903 1.00 79.56 98 ARG A N 1
ATOM 718 C CA . ARG A 1 98 ? 7.833 -10.608 -14.643 1.00 79.56 98 ARG A CA 1
ATOM 719 C C . ARG A 1 98 ? 8.601 -11.905 -14.408 1.00 79.56 98 ARG A C 1
ATOM 721 O O . ARG A 1 98 ? 8.053 -12.812 -13.791 1.00 79.56 98 ARG A O 1
ATOM 728 N N . ASP A 1 99 ? 9.844 -11.974 -14.868 1.00 82.12 99 ASP A N 1
ATOM 729 C CA . ASP A 1 99 ? 10.730 -13.113 -14.628 1.00 82.12 99 ASP A CA 1
ATOM 730 C C . ASP A 1 99 ? 11.473 -13.009 -13.282 1.00 82.12 99 ASP A C 1
ATOM 732 O O . ASP A 1 99 ? 12.149 -13.953 -12.878 1.00 82.12 99 ASP A O 1
ATOM 736 N N . MET A 1 100 ? 11.349 -11.883 -12.568 1.00 83.25 100 MET A N 1
ATOM 737 C CA . MET A 1 100 ? 11.944 -11.683 -11.246 1.00 83.25 100 MET A CA 1
ATOM 738 C C . MET A 1 100 ? 10.966 -12.101 -10.148 1.00 83.25 100 M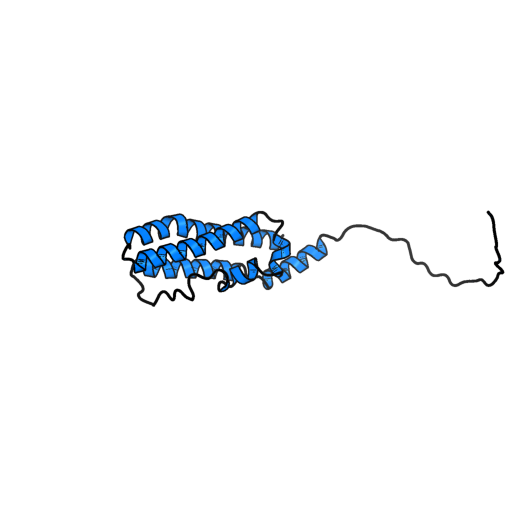ET A C 1
ATOM 740 O O . MET A 1 100 ? 9.788 -11.735 -10.163 1.00 83.25 100 MET A O 1
ATOM 744 N N . GLU A 1 101 ? 11.463 -12.824 -9.149 1.00 87.75 101 GLU A N 1
ATOM 745 C CA . GLU A 1 101 ? 10.661 -13.241 -7.997 1.00 87.75 101 GLU A CA 1
ATOM 746 C C . GLU A 1 101 ? 10.138 -12.025 -7.215 1.00 87.75 101 GLU A C 1
ATOM 748 O O . GLU A 1 101 ? 8.979 -11.984 -6.799 1.00 87.75 101 GLU A O 1
ATOM 753 N N . GLU A 1 102 ? 10.959 -10.981 -7.104 1.00 87.06 102 GLU A N 1
ATOM 754 C CA . GLU A 1 102 ? 10.648 -9.749 -6.382 1.00 87.06 102 GLU A CA 1
ATOM 755 C C . GLU A 1 102 ? 9.456 -8.997 -6.988 1.00 87.06 102 GLU A C 1
ATOM 757 O O . GLU A 1 102 ? 8.750 -8.277 -6.281 1.00 87.06 102 GLU A O 1
ATOM 762 N N . PHE A 1 103 ? 9.188 -9.175 -8.286 1.00 87.25 103 PHE A N 1
ATOM 763 C CA . PHE A 1 103 ? 8.001 -8.611 -8.924 1.00 87.25 103 PHE A CA 1
ATOM 764 C C . PHE A 1 103 ? 6.717 -9.296 -8.454 1.00 87.25 103 PHE A C 1
ATOM 766 O O . PHE A 1 103 ? 5.721 -8.625 -8.179 1.00 87.25 103 PHE A O 1
ATOM 773 N N . TRP A 1 104 ? 6.727 -10.623 -8.339 1.00 88.75 104 TRP A N 1
ATOM 774 C CA . TRP A 1 104 ? 5.564 -11.368 -7.858 1.00 88.75 104 TRP A CA 1
ATOM 775 C C . TRP A 1 104 ? 5.312 -11.107 -6.377 1.00 88.75 104 TRP A C 1
ATOM 777 O O . TRP A 1 104 ? 4.164 -10.873 -5.998 1.00 88.75 104 TRP A O 1
ATOM 787 N N . GLN A 1 105 ? 6.380 -11.028 -5.579 1.00 91.12 105 GLN A N 1
ATOM 788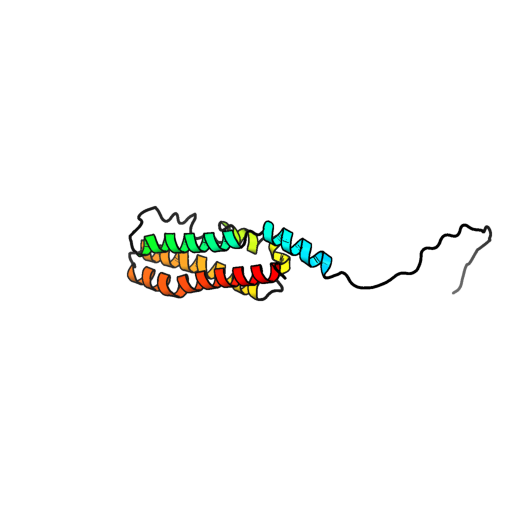 C CA . GLN A 1 105 ? 6.309 -10.609 -4.178 1.00 91.12 105 GLN A CA 1
ATOM 789 C C . GLN A 1 105 ? 5.724 -9.195 -4.048 1.00 91.12 105 GLN A C 1
ATOM 791 O O . GLN A 1 105 ? 4.819 -8.975 -3.243 1.00 91.12 105 GLN A O 1
ATOM 796 N N . LEU A 1 106 ? 6.159 -8.251 -4.894 1.00 90.56 106 LEU A N 1
ATOM 797 C CA . LEU A 1 106 ? 5.589 -6.904 -4.939 1.00 90.56 106 LEU A CA 1
ATOM 798 C C . LEU A 1 106 ? 4.091 -6.932 -5.263 1.00 90.56 106 LEU A C 1
ATOM 800 O O . LEU A 1 106 ? 3.302 -6.273 -4.588 1.00 90.56 106 LEU A O 1
ATOM 804 N N . ASN A 1 107 ? 3.702 -7.672 -6.301 1.00 89.12 107 ASN A N 1
ATOM 805 C CA . ASN A 1 107 ? 2.319 -7.744 -6.759 1.00 89.12 107 ASN A CA 1
ATOM 806 C C . ASN A 1 107 ? 1.389 -8.363 -5.703 1.00 89.12 107 ASN A C 1
ATOM 808 O O . ASN A 1 107 ? 0.276 -7.877 -5.498 1.00 89.12 107 ASN A O 1
ATOM 812 N N . GLU A 1 108 ? 1.831 -9.419 -5.021 1.00 91.56 108 GLU A N 1
ATOM 813 C CA . GLU A 1 108 ? 1.077 -10.043 -3.932 1.00 91.56 108 GLU A CA 1
ATOM 814 C C . GLU A 1 108 ? 0.969 -9.109 -2.719 1.00 91.56 108 GLU A C 1
ATOM 816 O O . GLU A 1 108 ? -0.132 -8.868 -2.216 1.00 91.56 108 GLU A O 1
ATOM 821 N N . ALA A 1 109 ? 2.091 -8.524 -2.286 1.00 92.25 109 ALA A N 1
ATOM 822 C CA . ALA A 1 109 ? 2.123 -7.604 -1.154 1.00 92.25 109 ALA A CA 1
ATOM 823 C C . ALA A 1 109 ? 1.245 -6.366 -1.394 1.00 92.25 109 ALA A C 1
ATOM 825 O O . ALA A 1 109 ? 0.542 -5.927 -0.483 1.00 92.25 109 ALA A O 1
ATOM 826 N N . HIS A 1 110 ? 1.234 -5.836 -2.621 1.00 90.62 110 HIS A N 1
ATOM 827 C CA . HIS A 1 110 ? 0.413 -4.690 -3.011 1.00 90.62 110 HIS A CA 1
ATOM 828 C C . HIS A 1 110 ? -1.085 -4.995 -2.914 1.00 90.62 110 HIS A C 1
ATOM 830 O O . HIS A 1 110 ? -1.817 -4.280 -2.228 1.00 90.62 110 HIS A O 1
ATOM 836 N N . GLN A 1 111 ? -1.535 -6.094 -3.528 1.00 89.44 111 GLN A N 1
ATOM 837 C CA . GLN A 1 111 ? -2.937 -6.517 -3.444 1.00 89.44 111 GLN A CA 1
ATOM 838 C C . GLN A 1 111 ? -3.353 -6.747 -1.988 1.00 89.44 111 GLN A C 1
ATOM 840 O O . GLN A 1 111 ? -4.398 -6.270 -1.543 1.00 89.44 111 GLN A O 1
ATOM 845 N N . LYS A 1 112 ? -2.508 -7.433 -1.209 1.00 92.06 112 LYS A N 1
ATOM 846 C CA . LYS A 1 112 ? -2.758 -7.690 0.212 1.00 92.06 112 LYS A CA 1
ATOM 847 C C . LYS A 1 112 ? -2.853 -6.393 1.018 1.00 92.06 112 LYS A C 1
ATOM 849 O O . LYS A 1 112 ? -3.744 -6.265 1.855 1.00 92.06 112 LYS A O 1
ATOM 854 N N . PHE A 1 113 ? -1.978 -5.423 0.757 1.00 91.81 113 PHE A N 1
ATOM 855 C CA . PHE A 1 113 ? -2.005 -4.108 1.395 1.00 91.81 113 PHE A CA 1
ATOM 856 C C . PHE A 1 113 ? -3.351 -3.401 1.171 1.00 91.81 113 PHE A C 1
ATOM 858 O O . PHE A 1 113 ? -3.981 -2.968 2.138 1.00 91.81 113 PHE A O 1
ATOM 865 N N . HIS A 1 114 ? -3.844 -3.355 -0.069 1.00 89.25 114 HIS A N 1
ATOM 866 C CA . HIS A 1 114 ? -5.120 -2.708 -0.393 1.00 89.25 114 HIS A CA 1
ATOM 867 C C . HIS A 1 114 ? -6.352 -3.479 0.113 1.00 89.25 114 HIS A C 1
ATOM 869 O O . HIS A 1 114 ? -7.320 -2.868 0.585 1.00 89.25 114 HIS A O 1
ATOM 875 N N . GLN A 1 115 ? -6.315 -4.813 0.090 1.00 90.38 115 GLN A N 1
ATOM 876 C CA . GLN A 1 115 ? -7.364 -5.645 0.684 1.00 90.38 115 GLN A CA 1
ATOM 877 C C . GLN A 1 115 ? -7.474 -5.399 2.192 1.00 90.38 115 GLN A C 1
ATOM 879 O O . GLN A 1 115 ? -8.562 -5.126 2.699 1.00 90.38 115 GLN A O 1
ATOM 884 N N . LEU A 1 116 ? -6.348 -5.424 2.909 1.00 92.50 116 LEU A N 1
ATOM 885 C CA . LEU A 1 116 ? -6.317 -5.185 4.352 1.00 92.50 116 LEU A CA 1
ATOM 886 C C . LEU A 1 116 ? -6.723 -3.751 4.708 1.00 92.50 116 LEU A C 1
ATOM 888 O O . LEU A 1 116 ? -7.469 -3.573 5.669 1.00 92.50 116 LEU A O 1
ATOM 892 N N . ALA A 1 117 ? -6.324 -2.747 3.917 1.00 90.19 117 ALA A N 1
ATOM 893 C CA . ALA A 1 117 ? -6.794 -1.369 4.089 1.00 90.19 117 ALA A CA 1
ATOM 894 C C . ALA A 1 117 ? -8.327 -1.295 4.072 1.00 90.19 117 ALA A C 1
ATOM 896 O O . ALA A 1 117 ? -8.935 -0.670 4.941 1.00 90.19 117 ALA A O 1
ATOM 897 N N . SER A 1 118 ? -8.953 -1.983 3.113 1.00 88.56 118 SER A N 1
ATOM 898 C CA . SER A 1 118 ? -10.411 -2.033 2.991 1.00 88.56 118 SER A CA 1
ATOM 899 C C . SER A 1 118 ? -11.053 -2.661 4.231 1.00 88.56 118 SER A C 1
ATOM 901 O O . SER A 1 118 ? -12.021 -2.121 4.759 1.00 88.56 118 SER A O 1
ATOM 903 N N . VAL A 1 119 ? -10.479 -3.747 4.760 1.00 92.25 119 VAL A N 1
ATOM 904 C CA . VAL A 1 119 ? -10.981 -4.397 5.983 1.00 92.25 119 VAL A CA 1
ATOM 905 C C . VAL A 1 119 ? -10.833 -3.495 7.214 1.00 92.25 119 VAL A C 1
ATOM 907 O O . VAL A 1 119 ? -11.768 -3.410 8.009 1.00 92.25 119 VAL A O 1
ATOM 910 N N . VAL A 1 120 ? -9.705 -2.789 7.369 1.00 91.69 120 VAL A N 1
ATOM 911 C CA . VAL A 1 120 ? -9.513 -1.807 8.455 1.00 91.69 120 VAL A CA 1
ATOM 912 C C . VAL A 1 120 ? -10.591 -0.721 8.385 1.00 91.69 120 VAL A C 1
ATOM 914 O O . VAL A 1 120 ? -11.225 -0.417 9.394 1.00 91.69 120 VAL A O 1
ATOM 917 N N . ILE A 1 121 ? -10.851 -0.173 7.194 1.00 89.06 121 ILE A N 1
ATOM 918 C CA . ILE A 1 121 ? -11.871 0.865 6.988 1.00 89.06 121 ILE A CA 1
ATOM 919 C C . ILE A 1 121 ? -13.273 0.350 7.342 1.00 89.06 121 ILE A C 1
ATOM 921 O O . ILE A 1 121 ? -14.023 1.047 8.024 1.00 89.06 121 ILE A O 1
ATOM 925 N N . GLU A 1 122 ? -13.640 -0.857 6.910 1.00 90.19 122 GLU A N 1
ATOM 926 C CA . GLU A 1 122 ? -14.953 -1.431 7.229 1.00 90.19 122 GLU A CA 1
ATOM 927 C C . GLU A 1 122 ? -15.116 -1.708 8.730 1.00 90.19 122 GLU A C 1
ATOM 929 O O . GLU A 1 122 ? -16.182 -1.444 9.288 1.00 90.19 122 GLU A O 1
ATOM 934 N N . LYS A 1 123 ? -14.052 -2.139 9.421 1.00 92.56 123 LYS A N 1
ATOM 935 C CA . LYS A 1 123 ? -14.055 -2.277 10.886 1.00 92.56 123 LYS A CA 1
ATOM 936 C C . LYS A 1 123 ? -14.276 -0.939 11.591 1.00 92.56 123 LYS A C 1
ATOM 938 O O . LYS A 1 123 ? -15.130 -0.861 12.471 1.00 92.56 123 LYS A O 1
ATOM 943 N N . LEU A 1 124 ? -13.595 0.126 11.153 1.00 89.75 124 LEU A N 1
ATOM 944 C CA . LEU A 1 124 ? -13.803 1.479 11.686 1.00 89.75 124 LEU A CA 1
ATOM 945 C C . LEU A 1 124 ? -15.245 1.961 11.475 1.00 89.75 124 LEU A C 1
ATOM 947 O O . LEU A 1 124 ? -15.864 2.464 12.410 1.00 89.75 124 LEU A O 1
ATOM 951 N N . LYS A 1 125 ? -15.816 1.758 10.280 1.00 87.94 125 LYS A N 1
ATOM 952 C CA . LYS A 1 125 ? -17.223 2.100 9.993 1.00 87.94 125 LYS A CA 1
ATOM 953 C C . LYS A 1 125 ? -18.211 1.298 10.842 1.00 87.94 125 LYS A C 1
ATOM 955 O O . LYS A 1 125 ? -19.252 1.827 11.219 1.00 87.94 125 LYS A O 1
ATOM 960 N N . GLY A 1 126 ? -17.889 0.039 11.134 1.00 90.19 126 GLY A N 1
ATOM 961 C CA . GLY A 1 126 ? -18.673 -0.833 12.007 1.00 90.19 126 GLY A CA 1
ATOM 962 C C . GLY A 1 126 ? -18.520 -0.542 13.504 1.00 90.19 126 GLY A C 1
ATOM 963 O O . GLY A 1 126 ? -19.194 -1.184 14.306 1.00 90.19 126 GLY A O 1
ATOM 964 N N . GLY A 1 127 ? -17.650 0.397 13.894 1.00 91.69 127 GLY A N 1
ATOM 965 C CA . GLY A 1 127 ? -17.354 0.719 15.293 1.00 91.69 127 GLY A CA 1
ATOM 966 C C . GLY A 1 127 ? -16.399 -0.263 15.988 1.00 91.69 127 GLY A C 1
ATOM 967 O O . GLY A 1 127 ? -16.134 -0.108 17.178 1.00 91.69 127 GLY A O 1
ATOM 968 N N . ASP A 1 128 ? -15.849 -1.244 15.266 1.00 94.69 128 ASP A N 1
ATOM 969 C CA . ASP A 1 128 ? -14.846 -2.190 15.768 1.00 94.69 128 ASP A CA 1
ATOM 970 C C . ASP A 1 128 ? -13.444 -1.559 15.729 1.00 94.69 128 ASP A C 1
ATOM 972 O O . ASP A 1 128 ? -12.585 -1.923 14.924 1.00 94.69 128 ASP A O 1
ATOM 976 N N . VAL A 1 129 ? -13.224 -0.560 16.589 1.00 93.38 129 VAL A N 1
ATOM 977 C CA . VAL A 1 129 ? -11.958 0.191 16.646 1.00 93.38 129 VAL A CA 1
ATOM 978 C C . VAL A 1 129 ? -10.802 -0.711 17.079 1.00 93.38 129 VAL A C 1
ATOM 980 O O . VAL A 1 129 ? -9.758 -0.710 16.436 1.00 93.38 129 VAL A O 1
ATOM 983 N N . SER A 1 130 ? -10.995 -1.541 18.106 1.00 95.38 130 SER A N 1
ATOM 984 C CA . SER A 1 130 ? -9.947 -2.447 18.593 1.00 95.38 130 SER A CA 1
ATOM 985 C C . SER A 1 130 ? -9.549 -3.492 17.549 1.00 95.38 130 SER A C 1
ATOM 987 O O . SER A 1 130 ? -8.366 -3.788 17.391 1.00 95.38 130 SER A O 1
ATOM 989 N N . GLY A 1 131 ? -10.510 -4.039 16.796 1.00 96.12 131 GLY A N 1
ATOM 990 C CA . GLY A 1 131 ? -10.207 -4.946 15.694 1.00 96.12 131 GLY A CA 1
ATOM 991 C C . GLY A 1 131 ? -9.530 -4.246 14.515 1.00 96.12 131 GLY A C 1
ATOM 992 O O . GLY A 1 131 ? -8.692 -4.858 13.852 1.00 96.12 131 GLY A O 1
ATOM 993 N N . ALA A 1 132 ? -9.880 -2.986 14.236 1.00 94.81 132 ALA A N 1
ATOM 994 C CA . ALA A 1 132 ? -9.215 -2.181 13.213 1.00 94.81 132 ALA A CA 1
ATOM 995 C C . ALA A 1 132 ? -7.756 -1.888 13.590 1.00 94.81 132 ALA A C 1
ATOM 997 O O . ALA A 1 132 ? -6.870 -2.035 12.750 1.00 94.81 132 ALA A O 1
ATOM 998 N N . GLU A 1 133 ? -7.508 -1.533 14.851 1.00 96.00 133 GLU A N 1
ATOM 999 C CA . GLU A 1 133 ? -6.176 -1.268 15.395 1.00 96.00 133 GLU A CA 1
ATOM 1000 C C . GLU A 1 133 ? -5.296 -2.517 15.369 1.00 96.00 133 GLU A C 1
ATOM 1002 O O . GLU A 1 133 ? -4.209 -2.484 14.794 1.00 96.00 133 GLU A O 1
ATOM 1007 N N . ALA A 1 134 ? -5.803 -3.654 15.855 1.00 97.38 134 ALA A N 1
ATOM 1008 C CA . ALA A 1 134 ? -5.069 -4.915 15.810 1.00 97.38 134 ALA A CA 1
ATOM 1009 C C . ALA A 1 134 ? -4.660 -5.296 14.375 1.00 97.38 134 ALA A C 1
ATOM 1011 O O . ALA A 1 134 ? -3.504 -5.642 14.132 1.00 97.38 134 ALA A O 1
ATOM 1012 N N . LEU A 1 135 ? -5.578 -5.185 13.409 1.00 96.56 135 LEU A N 1
ATOM 1013 C CA . LEU A 1 135 ? -5.294 -5.482 12.002 1.00 96.56 135 LEU A CA 1
ATOM 1014 C C . LEU A 1 135 ? -4.298 -4.482 11.383 1.00 96.56 135 LEU A C 1
ATOM 1016 O O . LEU A 1 135 ? -3.446 -4.860 10.572 1.00 96.56 135 LEU A O 1
ATOM 1020 N N . PHE A 1 136 ? -4.402 -3.203 11.758 1.00 95.75 136 PHE A N 1
ATOM 1021 C CA . PHE A 1 136 ? -3.520 -2.134 11.296 1.00 95.75 136 PHE A CA 1
ATOM 1022 C C . PHE A 1 136 ? -2.071 -2.337 11.768 1.00 95.75 136 PHE A C 1
ATOM 1024 O O . PHE A 1 136 ? -1.128 -2.225 10.975 1.00 95.75 136 PHE A O 1
ATOM 1031 N N . GLU A 1 137 ? -1.882 -2.654 13.048 1.00 95.94 137 GLU A N 1
ATOM 1032 C CA . GLU A 1 137 ? -0.564 -2.828 13.669 1.00 95.94 137 GLU A CA 1
ATOM 1033 C C . GLU A 1 137 ? 0.140 -4.118 13.229 1.00 95.94 137 GLU A C 1
ATOM 1035 O O . GLU A 1 137 ? 1.373 -4.156 13.159 1.00 95.94 137 GLU A O 1
ATOM 1040 N N . ASN A 1 138 ? -0.629 -5.147 12.865 1.00 96.69 138 ASN A N 1
ATOM 1041 C CA . ASN A 1 138 ? -0.112 -6.453 12.473 1.00 96.69 138 ASN A CA 1
ATOM 1042 C C . ASN A 1 138 ? -0.071 -6.620 10.947 1.00 96.69 138 ASN A C 1
ATOM 1044 O O . ASN A 1 138 ? 0.881 -6.181 10.291 1.00 96.69 138 ASN A O 1
ATOM 1048 N N . GLU A 1 139 ? -1.075 -7.274 10.364 1.00 96.56 139 GLU A N 1
ATOM 1049 C CA . GLU A 1 139 ? -1.042 -7.759 8.985 1.00 96.56 139 GLU A CA 1
ATOM 1050 C C . GLU A 1 139 ? -0.941 -6.620 7.972 1.00 96.56 139 GLU A C 1
ATOM 1052 O O . GLU A 1 139 ? -0.197 -6.736 6.996 1.00 96.56 139 GLU A O 1
ATOM 1057 N N . TYR A 1 140 ? -1.643 -5.506 8.202 1.00 94.69 140 TYR A N 1
ATOM 1058 C CA . TYR A 1 140 ? -1.582 -4.349 7.308 1.00 94.69 140 TYR A CA 1
ATOM 1059 C C . TYR A 1 140 ? -0.194 -3.699 7.327 1.00 94.69 140 TYR A C 1
ATOM 1061 O O . TYR A 1 140 ? 0.393 -3.399 6.283 1.00 94.69 140 TYR A O 1
ATOM 1069 N N . SER A 1 141 ? 0.373 -3.529 8.524 1.00 94.88 141 SER A N 1
ATOM 1070 C CA . SER A 1 141 ? 1.728 -3.011 8.697 1.00 94.88 141 SER A CA 1
ATOM 1071 C C . SER A 1 141 ? 2.788 -3.920 8.082 1.00 94.88 141 SER A C 1
ATOM 1073 O O . SER A 1 141 ? 3.780 -3.401 7.568 1.00 94.88 141 SER A O 1
ATOM 1075 N N . LEU A 1 142 ? 2.596 -5.241 8.126 1.00 96.38 142 LEU A N 1
ATOM 1076 C CA . LEU A 1 142 ? 3.464 -6.205 7.453 1.00 96.38 142 LEU A CA 1
ATOM 1077 C C . LEU A 1 142 ? 3.366 -6.072 5.931 1.00 96.38 142 LEU A C 1
ATOM 1079 O O . LEU A 1 142 ? 4.388 -5.836 5.300 1.00 96.38 142 LEU A O 1
ATOM 1083 N N . ALA A 1 143 ? 2.156 -6.079 5.366 1.00 94.88 143 ALA A N 1
ATOM 1084 C CA . ALA A 1 143 ? 1.960 -5.932 3.923 1.00 94.88 143 ALA A CA 1
ATOM 1085 C C . ALA A 1 143 ? 2.577 -4.629 3.375 1.00 94.88 143 ALA A C 1
ATOM 1087 O O . ALA A 1 143 ? 3.230 -4.632 2.335 1.00 94.88 143 ALA A O 1
ATOM 1088 N N . CYS A 1 144 ? 2.452 -3.517 4.110 1.00 93.75 144 CYS A N 1
ATOM 1089 C CA . CYS A 1 144 ? 3.099 -2.249 3.758 1.00 93.75 144 CYS A CA 1
ATOM 1090 C C . CYS A 1 144 ? 4.636 -2.364 3.717 1.00 93.75 144 CYS A C 1
ATOM 1092 O O . CYS A 1 144 ? 5.279 -1.850 2.799 1.00 93.75 144 CYS A O 1
ATOM 1094 N N . ARG A 1 145 ? 5.240 -3.051 4.699 1.00 95.75 145 ARG A N 1
ATOM 1095 C CA . ARG A 1 145 ? 6.691 -3.297 4.711 1.00 95.75 145 ARG A CA 1
ATOM 1096 C C . ARG A 1 145 ? 7.117 -4.170 3.536 1.00 95.75 145 ARG A C 1
ATOM 1098 O O . ARG A 1 145 ? 8.112 -3.836 2.901 1.00 95.75 145 ARG A O 1
ATOM 1105 N N . ASP A 1 146 ? 6.362 -5.220 3.231 1.00 95.44 146 ASP A N 1
ATOM 1106 C CA . ASP A 1 146 ? 6.670 -6.151 2.142 1.00 95.44 146 ASP A CA 1
ATOM 1107 C C . ASP A 1 146 ? 6.646 -5.437 0.777 1.00 95.44 146 ASP A C 1
ATOM 1109 O O . ASP A 1 146 ? 7.543 -5.640 -0.046 1.00 95.44 146 ASP A O 1
ATOM 1113 N N . VAL A 1 147 ? 5.702 -4.506 0.565 1.00 92.56 147 VAL A N 1
ATOM 1114 C CA . VAL A 1 147 ? 5.688 -3.621 -0.618 1.00 92.56 147 VAL A CA 1
ATOM 1115 C C . VAL A 1 147 ? 6.977 -2.801 -0.702 1.00 92.56 147 VAL A C 1
ATOM 1117 O O . VAL A 1 147 ? 7.658 -2.818 -1.726 1.00 92.56 147 VAL A O 1
ATOM 1120 N N . ILE A 1 148 ? 7.351 -2.101 0.373 1.00 92.69 148 ILE A N 1
ATOM 1121 C CA . ILE A 1 148 ? 8.544 -1.236 0.391 1.00 92.69 148 ILE A CA 1
ATOM 1122 C C . ILE A 1 148 ? 9.826 -2.053 0.176 1.00 92.69 148 ILE A C 1
ATOM 1124 O O . ILE A 1 148 ? 10.731 -1.616 -0.543 1.00 92.69 148 ILE A O 1
ATOM 1128 N N . GLN A 1 149 ? 9.914 -3.243 0.773 1.00 94.06 149 GLN A N 1
ATOM 1129 C CA . GLN A 1 149 ? 11.053 -4.144 0.613 1.00 94.06 149 GLN A CA 1
ATOM 1130 C C . GLN A 1 149 ? 11.174 -4.645 -0.827 1.00 94.06 149 GLN A C 1
ATOM 1132 O O . GLN A 1 149 ? 12.265 -4.573 -1.397 1.00 94.06 149 GLN A O 1
ATOM 1137 N N . SER A 1 150 ? 10.065 -5.063 -1.438 1.00 91.94 150 SER A N 1
ATOM 1138 C CA . SER A 1 150 ? 10.042 -5.545 -2.823 1.00 91.94 150 SER A CA 1
ATOM 1139 C C . SER A 1 150 ? 10.391 -4.425 -3.811 1.00 91.94 150 SER A C 1
ATOM 1141 O O . SER A 1 150 ? 11.237 -4.606 -4.686 1.00 91.94 150 SER A O 1
ATOM 1143 N N . LEU A 1 151 ? 9.850 -3.216 -3.606 1.00 89.25 151 LEU A N 1
ATOM 1144 C CA . LEU A 1 151 ? 10.235 -2.017 -4.364 1.00 89.25 151 LEU A CA 1
ATOM 1145 C C . LEU A 1 151 ? 11.733 -1.714 -4.234 1.00 89.25 151 LEU A C 1
ATOM 1147 O O . LEU A 1 151 ? 12.403 -1.427 -5.225 1.00 89.25 151 LEU A O 1
ATOM 1151 N N . SER A 1 152 ? 12.282 -1.813 -3.023 1.00 90.19 152 SER A N 1
ATOM 1152 C CA . SER A 1 152 ? 13.709 -1.584 -2.776 1.00 90.19 152 SER A CA 1
ATOM 1153 C C . SER A 1 152 ? 14.590 -2.650 -3.430 1.00 90.19 152 SER A C 1
ATOM 1155 O O . SER A 1 152 ? 15.693 -2.345 -3.884 1.00 90.19 152 SER A O 1
ATOM 1157 N N . ALA A 1 153 ? 14.131 -3.900 -3.492 1.00 89.31 153 ALA A N 1
ATOM 1158 C CA . ALA A 1 153 ? 14.834 -4.973 -4.183 1.00 89.31 153 ALA A CA 1
ATOM 1159 C C . ALA A 1 153 ? 14.860 -4.735 -5.700 1.00 89.31 153 ALA A C 1
ATOM 1161 O O . ALA A 1 153 ? 15.943 -4.698 -6.282 1.00 89.31 153 ALA A O 1
ATOM 1162 N N . ILE A 1 154 ? 13.711 -4.425 -6.305 1.00 85.19 154 ILE A N 1
ATOM 1163 C CA . ILE A 1 154 ? 13.611 -4.072 -7.730 1.00 85.19 154 ILE A CA 1
ATOM 1164 C C . ILE A 1 154 ? 14.476 -2.845 -8.055 1.00 85.19 154 ILE A C 1
ATOM 1166 O O . ILE A 1 154 ? 15.219 -2.846 -9.034 1.00 85.19 154 ILE A O 1
ATOM 1170 N N . ASN A 1 155 ? 14.465 -1.814 -7.204 1.00 85.12 155 ASN A N 1
ATOM 1171 C CA . ASN A 1 155 ? 15.296 -0.625 -7.404 1.00 85.12 155 ASN A CA 1
ATOM 1172 C C . ASN A 1 155 ? 16.804 -0.930 -7.357 1.00 85.12 155 ASN A C 1
ATOM 1174 O O . ASN A 1 155 ? 17.577 -0.265 -8.042 1.00 85.12 155 ASN A O 1
ATOM 1178 N N . ARG A 1 156 ? 17.240 -1.922 -6.567 1.00 85.62 156 ARG A N 1
ATOM 1179 C CA . ARG A 1 156 ? 18.641 -2.376 -6.557 1.00 85.62 156 ARG A CA 1
ATOM 1180 C C . ARG A 1 156 ? 19.006 -3.109 -7.846 1.00 85.62 156 ARG A C 1
ATOM 1182 O O . ARG A 1 156 ? 20.071 -2.833 -8.387 1.00 85.62 156 ARG A O 1
ATOM 1189 N N . GLN A 1 157 ? 18.114 -3.950 -8.374 1.00 79.88 157 GLN A N 1
ATOM 1190 C CA . GLN A 1 157 ? 18.316 -4.625 -9.667 1.00 79.88 157 GLN A CA 1
ATOM 1191 C C . GLN A 1 157 ? 18.436 -3.632 -10.835 1.00 79.88 157 GLN A C 1
ATOM 1193 O O . GLN A 1 157 ? 19.125 -3.898 -11.813 1.00 79.88 157 GLN A O 1
ATOM 1198 N N . LEU A 1 158 ? 17.803 -2.461 -10.722 1.00 73.69 158 LEU A N 1
ATOM 1199 C CA . LEU A 1 158 ? 17.912 -1.379 -11.706 1.00 73.69 158 LEU A CA 1
ATOM 1200 C C . LEU A 1 158 ? 19.181 -0.527 -11.589 1.00 73.69 158 LEU A C 1
ATOM 1202 O O . LEU A 1 158 ? 19.478 0.252 -12.495 1.00 73.69 158 LEU A O 1
ATOM 1206 N N . GLN A 1 159 ? 19.908 -0.627 -10.475 1.00 70.62 159 GLN A N 1
ATOM 1207 C CA . GLN A 1 159 ? 21.176 0.078 -10.269 1.00 70.62 159 GLN A CA 1
ATOM 1208 C C . GLN A 1 159 ? 22.396 -0.740 -10.719 1.00 70.62 159 GLN A C 1
ATOM 1210 O O . GLN A 1 159 ? 23.469 -0.150 -10.854 1.00 70.62 159 GLN A O 1
ATOM 1215 N N . GLY A 1 160 ? 22.227 -2.051 -10.936 1.00 53.47 160 GLY A N 1
ATOM 1216 C CA . GLY A 1 160 ? 23.237 -2.969 -11.477 1.00 53.47 160 GLY A CA 1
ATOM 1217 C C . GLY A 1 160 ? 23.165 -3.102 -12.993 1.00 53.47 160 GLY A C 1
ATOM 1218 O O . GLY A 1 160 ? 24.234 -2.955 -13.618 1.00 53.47 160 GLY A O 1
#

Foldseek 3Di:
DDDDDDDDDDDDDDDDDDDPDDDPDDDDPPVVQLVLLVVLCVVVVLVVLLVVLVVLLVVLVCLLVVVDPDPPPPVQQQDCCNRPVSVVLPDPSCVVCPPPPLSVLLVVLSNQLSVLSVVLVVCVVVVVSVVSVVSSVPSNVVSSVSNNVSSVVSVVVSND